Protein AF-A0A098L8C0-F1 (afdb_monomer_lite)

Structure (mmCIF, N/CA/C/O backbone):
data_AF-A0A098L8C0-F1
#
_entry.id   AF-A0A098L8C0-F1
#
loop_
_atom_site.group_PDB
_atom_site.id
_atom_site.type_symbol
_atom_site.label_atom_id
_atom_site.label_alt_id
_atom_site.label_comp_id
_atom_site.label_asym_id
_atom_site.label_entity_id
_atom_site.label_seq_id
_atom_site.pdbx_PDB_ins_code
_atom_site.Cartn_x
_atom_site.Cartn_y
_atom_site.Cartn_z
_atom_site.occupancy
_atom_site.B_iso_or_equiv
_atom_site.auth_seq_id
_atom_site.auth_comp_id
_atom_site.auth_asym_id
_atom_site.auth_atom_id
_atom_site.pdbx_PDB_model_num
ATOM 1 N N . MET A 1 1 ? 16.681 16.680 -11.462 1.00 63.28 1 MET A N 1
ATOM 2 C CA . MET A 1 1 ? 15.823 15.838 -10.599 1.00 63.28 1 MET A CA 1
ATOM 3 C C . MET A 1 1 ? 15.224 14.665 -11.373 1.00 63.28 1 MET A C 1
ATOM 5 O O . MET A 1 1 ? 15.484 13.550 -10.960 1.00 63.28 1 MET A O 1
ATOM 9 N N . ARG A 1 2 ? 14.574 14.874 -12.534 1.00 71.25 2 ARG A N 1
ATOM 10 C CA . ARG A 1 2 ? 14.013 13.805 -13.402 1.00 71.25 2 ARG A CA 1
ATOM 11 C C . ARG A 1 2 ? 14.910 12.590 -13.689 1.00 71.25 2 ARG A C 1
ATOM 13 O O . ARG A 1 2 ? 14.411 11.481 -13.771 1.00 71.25 2 ARG A O 1
ATOM 20 N N . VAL A 1 3 ? 16.228 12.776 -13.798 1.00 72.88 3 VAL A N 1
ATOM 21 C CA . VAL A 1 3 ? 17.184 11.673 -14.038 1.00 72.88 3 VAL A CA 1
ATOM 22 C C . VAL A 1 3 ? 17.205 10.615 -12.923 1.00 72.88 3 VAL A C 1
ATOM 24 O O . VAL A 1 3 ? 17.683 9.512 -13.147 1.00 72.88 3 VAL A O 1
ATOM 27 N N . TYR A 1 4 ? 16.713 10.952 -11.725 1.00 82.75 4 TYR A N 1
ATOM 28 C CA . TYR A 1 4 ? 16.687 10.061 -10.561 1.00 82.75 4 TYR A CA 1
ATOM 29 C C . TYR A 1 4 ? 15.335 9.370 -10.355 1.00 82.75 4 TYR A C 1
ATOM 31 O O . TYR A 1 4 ? 15.250 8.455 -9.542 1.00 82.75 4 TYR A O 1
ATOM 39 N N . GLU A 1 5 ? 14.291 9.795 -11.072 1.00 80.44 5 GLU A N 1
ATOM 40 C CA . GLU A 1 5 ? 12.949 9.207 -10.973 1.00 80.44 5 GLU A CA 1
ATOM 41 C C . GLU A 1 5 ? 12.940 7.806 -11.592 1.00 80.44 5 GLU A C 1
ATOM 43 O O . GLU A 1 5 ? 12.470 6.864 -10.967 1.00 80.44 5 GLU A O 1
ATOM 48 N N . THR A 1 6 ? 13.577 7.647 -12.755 1.00 78.81 6 THR A N 1
ATOM 49 C CA . THR A 1 6 ? 13.581 6.384 -13.507 1.00 78.81 6 THR A CA 1
ATOM 50 C C . THR A 1 6 ? 14.597 5.359 -13.008 1.00 78.81 6 THR A C 1
ATOM 52 O O . THR A 1 6 ? 14.598 4.212 -13.447 1.00 78.81 6 THR A O 1
ATOM 55 N N . ALA A 1 7 ? 15.480 5.746 -12.081 1.00 83.50 7 ALA A N 1
ATOM 56 C CA . ALA A 1 7 ? 16.527 4.868 -11.559 1.00 83.50 7 ALA A CA 1
ATOM 57 C C . ALA A 1 7 ? 15.970 3.646 -10.800 1.00 83.50 7 ALA A C 1
ATOM 59 O O . ALA A 1 7 ? 16.686 2.663 -10.627 1.00 83.50 7 ALA A O 1
ATOM 60 N N . HIS A 1 8 ? 14.707 3.703 -10.362 1.00 82.56 8 HIS A N 1
ATOM 61 C CA . HIS A 1 8 ? 14.029 2.630 -9.630 1.00 82.56 8 HIS A CA 1
ATOM 62 C C . HIS A 1 8 ? 12.739 2.161 -10.317 1.00 82.56 8 HIS A C 1
ATOM 64 O O . HIS A 1 8 ? 11.889 1.548 -9.668 1.00 82.56 8 HIS A O 1
ATOM 70 N N . ASP A 1 9 ? 12.589 2.421 -11.618 1.00 85.81 9 ASP A N 1
ATOM 71 C CA . ASP A 1 9 ? 11.440 1.934 -12.376 1.00 85.81 9 ASP A CA 1
ATOM 72 C C . ASP A 1 9 ? 11.548 0.418 -12.560 1.00 85.81 9 ASP A C 1
ATOM 74 O O . ASP A 1 9 ? 12.309 -0.097 -13.382 1.00 85.81 9 ASP A O 1
ATOM 78 N N . ILE A 1 10 ? 10.773 -0.314 -11.763 1.00 86.88 10 ILE A N 1
ATOM 79 C CA . ILE A 1 10 ? 10.611 -1.756 -11.912 1.00 86.88 10 ILE A CA 1
ATOM 80 C C . ILE A 1 10 ? 9.423 -1.991 -12.844 1.00 86.88 10 ILE A C 1
ATOM 82 O O . ILE A 1 10 ? 8.275 -1.729 -12.487 1.00 86.88 10 ILE A O 1
ATOM 86 N N . CYS A 1 11 ? 9.700 -2.512 -14.037 1.00 90.25 11 CYS A N 1
ATOM 87 C CA . CYS A 1 11 ? 8.683 -2.842 -15.032 1.00 90.25 11 CYS A CA 1
ATOM 88 C C . CYS A 1 11 ? 8.347 -4.335 -15.004 1.00 90.25 11 CYS A C 1
ATOM 90 O O . CYS A 1 11 ? 9.230 -5.187 -14.892 1.00 90.25 11 CYS A O 1
ATOM 92 N N . VAL A 1 12 ? 7.067 -4.660 -15.177 1.00 92.62 12 VAL A N 1
ATOM 93 C CA . VAL A 1 12 ? 6.632 -6.039 -15.426 1.00 92.62 12 VAL A CA 1
ATOM 94 C C . VAL A 1 12 ? 6.826 -6.377 -16.903 1.00 92.62 12 VAL A C 1
ATOM 96 O O . VAL A 1 12 ? 6.659 -5.523 -17.774 1.00 92.62 12 VAL A O 1
ATOM 99 N N . LEU A 1 13 ? 7.206 -7.625 -17.185 1.00 95.06 13 LEU A N 1
ATOM 100 C CA . LEU A 1 13 ? 7.430 -8.098 -18.548 1.00 95.06 13 LEU A CA 1
ATOM 101 C C . LEU A 1 13 ? 6.140 -8.030 -19.389 1.00 95.06 13 LEU A C 1
ATOM 103 O O . LEU A 1 13 ? 5.059 -8.351 -18.891 1.00 95.06 13 LEU A O 1
ATOM 107 N N . PRO A 1 14 ? 6.231 -7.667 -20.679 1.00 94.12 14 PRO A N 1
ATOM 108 C CA . PRO A 1 14 ? 5.100 -7.772 -21.592 1.00 94.12 14 PRO A CA 1
ATOM 109 C C . PRO A 1 14 ? 4.642 -9.226 -21.770 1.00 94.12 14 PRO A C 1
ATOM 111 O O . PRO A 1 14 ? 5.449 -10.153 -21.732 1.00 94.12 14 PRO A O 1
ATOM 114 N N . GLY A 1 15 ? 3.348 -9.426 -22.024 1.00 95.50 15 GLY A N 1
ATOM 115 C CA . GLY A 1 15 ? 2.793 -10.742 -22.366 1.00 95.50 15 GLY A CA 1
ATOM 116 C C . GLY A 1 15 ? 2.571 -11.691 -21.184 1.00 95.50 15 GLY A C 1
ATOM 117 O O . GLY A 1 15 ? 2.209 -12.844 -21.409 1.00 95.50 15 GLY A O 1
ATOM 118 N N . ILE A 1 16 ? 2.748 -11.225 -19.943 1.00 96.44 16 ILE A N 1
ATOM 119 C CA . ILE A 1 16 ? 2.417 -11.983 -18.730 1.00 96.44 16 ILE A CA 1
ATOM 120 C C . ILE A 1 16 ? 1.359 -11.261 -17.893 1.00 96.44 16 ILE A C 1
ATOM 122 O O . ILE A 1 16 ? 1.206 -10.042 -17.966 1.00 96.44 16 ILE A O 1
ATOM 126 N N . TYR A 1 17 ? 0.629 -12.018 -17.074 1.00 95.25 17 TYR A N 1
AT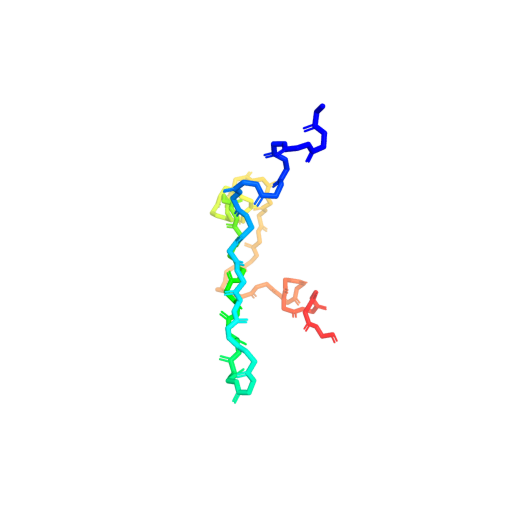OM 127 C CA . TYR A 1 17 ? -0.321 -11.443 -16.127 1.00 95.25 17 TYR A CA 1
ATOM 128 C C . TYR A 1 17 ? 0.413 -10.797 -14.948 1.00 95.25 17 TYR A C 1
ATOM 130 O O . TYR A 1 17 ? 1.249 -11.430 -14.304 1.00 95.25 17 TYR A O 1
ATOM 138 N N . MET A 1 18 ? 0.059 -9.548 -14.638 1.00 95.81 18 MET A N 1
ATOM 139 C CA . MET A 1 18 ? 0.482 -8.865 -13.418 1.00 95.81 18 MET A CA 1
ATOM 140 C C . MET A 1 18 ? -0.619 -8.967 -12.365 1.00 95.81 18 MET A C 1
ATOM 142 O O . MET A 1 18 ? -1.776 -8.658 -12.644 1.00 95.81 18 MET A O 1
ATOM 146 N N . VAL A 1 19 ? -0.247 -9.337 -11.139 1.00 94.31 19 VAL A N 1
ATOM 147 C CA . VAL A 1 19 ? -1.149 -9.316 -9.984 1.00 94.31 19 VAL A CA 1
ATOM 148 C C . VAL A 1 19 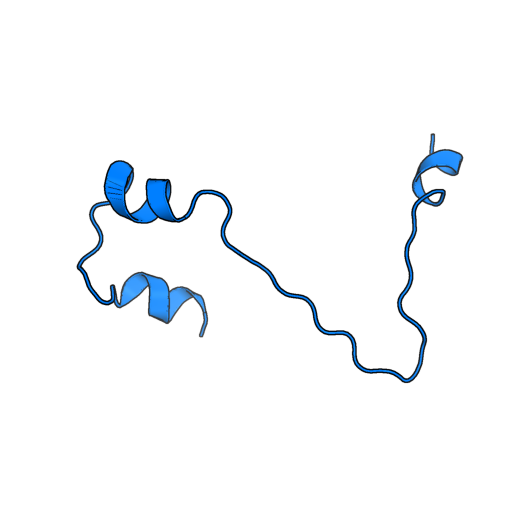? -0.629 -8.299 -8.980 1.00 94.31 19 VAL A C 1
ATOM 150 O O . VAL A 1 19 ? 0.493 -8.420 -8.492 1.00 94.31 19 VAL A O 1
ATOM 153 N N . ALA A 1 20 ? -1.454 -7.307 -8.655 1.00 93.81 20 ALA A N 1
ATOM 154 C CA . ALA A 1 20 ? -1.178 -6.348 -7.593 1.00 93.81 20 ALA A CA 1
ATOM 155 C C . ALA A 1 20 ? -2.076 -6.647 -6.388 1.00 93.81 20 ALA A C 1
ATOM 157 O O . ALA A 1 20 ? -3.291 -6.770 -6.531 1.00 93.81 20 ALA A O 1
ATOM 158 N N . ARG A 1 21 ? -1.478 -6.746 -5.194 1.00 94.81 21 ARG A N 1
ATOM 159 C CA . ARG A 1 21 ? -2.215 -6.845 -3.929 1.00 94.81 21 ARG A CA 1
ATOM 160 C C . ARG A 1 21 ? -2.159 -5.507 -3.209 1.00 94.81 21 ARG A C 1
ATOM 162 O O . ARG A 1 21 ? -1.074 -5.018 -2.906 1.00 94.81 21 ARG A O 1
ATOM 169 N N . ILE A 1 22 ? -3.329 -4.963 -2.905 1.00 93.00 22 ILE A N 1
ATOM 170 C CA . ILE A 1 22 ? -3.487 -3.742 -2.117 1.00 93.00 22 ILE A CA 1
ATOM 171 C C . ILE A 1 22 ? -4.046 -4.154 -0.758 1.00 93.00 22 ILE A C 1
ATOM 173 O O . ILE A 1 22 ? -5.036 -4.877 -0.699 1.00 93.00 22 ILE A O 1
ATOM 177 N N . ASP A 1 23 ? -3.393 -3.722 0.317 1.00 93.12 23 ASP A N 1
ATOM 178 C CA . ASP A 1 23 ? -3.791 -4.029 1.691 1.00 93.12 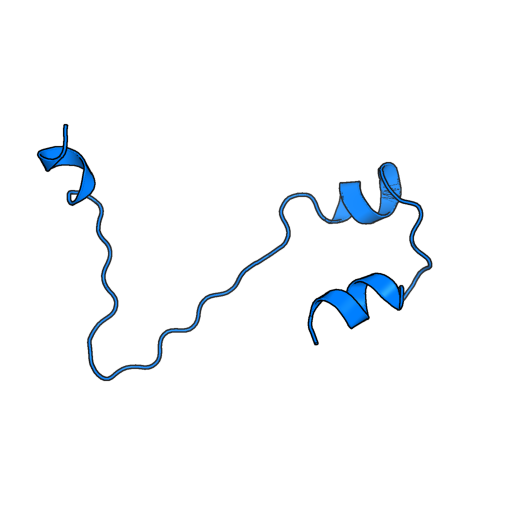23 ASP A CA 1
ATOM 179 C C . ASP A 1 23 ? -3.892 -2.744 2.522 1.00 93.12 23 ASP A C 1
ATOM 181 O O . ASP A 1 23 ? -3.100 -1.808 2.358 1.00 93.12 23 ASP A O 1
ATOM 185 N N . GLY A 1 24 ? -4.897 -2.681 3.396 1.00 90.88 24 GLY A N 1
ATOM 186 C CA . GLY A 1 24 ? -5.190 -1.501 4.202 1.00 90.88 24 GLY A CA 1
ATOM 187 C C . GLY A 1 24 ? -4.159 -1.299 5.312 1.00 90.88 24 GLY A C 1
ATOM 188 O O . GLY A 1 24 ? -4.179 -1.977 6.339 1.00 90.88 24 GLY A O 1
ATOM 189 N N . ARG A 1 25 ? -3.277 -0.305 5.175 1.00 95.12 25 ARG A N 1
ATOM 190 C CA . ARG A 1 25 ? -2.311 0.009 6.238 1.00 95.12 25 ARG A CA 1
ATOM 191 C C . ARG A 1 25 ? -3.028 0.487 7.505 1.00 95.12 25 ARG A C 1
ATOM 193 O O . ARG A 1 25 ? -3.715 1.503 7.494 1.00 95.12 25 ARG A O 1
ATOM 2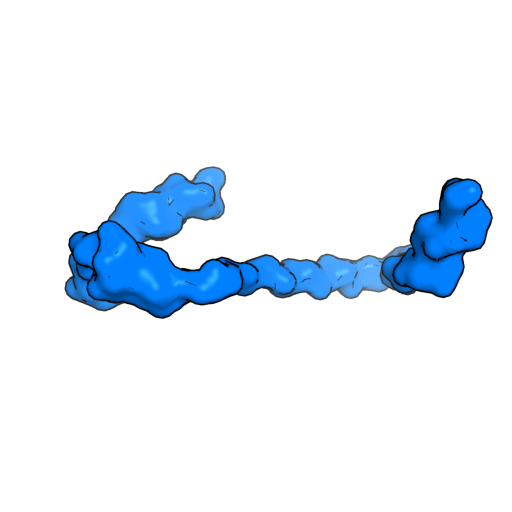00 N N . GLY A 1 26 ? -2.797 -0.202 8.623 1.00 93.88 26 GLY A N 1
ATOM 201 C CA . GLY A 1 26 ? -3.371 0.173 9.921 1.00 93.88 26 GLY A CA 1
ATOM 202 C C . GLY A 1 26 ? -4.864 -0.133 10.054 1.00 93.88 26 GLY A C 1
ATOM 203 O O . GLY A 1 26 ? -5.532 0.479 10.889 1.00 93.88 26 GLY A O 1
ATOM 204 N N . PHE A 1 27 ? -5.383 -1.076 9.259 1.00 91.81 27 PHE A N 1
ATOM 205 C CA . PHE A 1 27 ? -6.808 -1.407 9.233 1.00 91.81 27 PHE A CA 1
ATOM 206 C C . PHE A 1 27 ? -7.350 -1.823 10.608 1.00 91.81 27 PHE A C 1
ATOM 208 O O . PHE A 1 27 ? -8.432 -1.397 10.980 1.00 91.81 27 PHE A O 1
ATOM 215 N N . THR A 1 28 ? -6.560 -2.520 11.433 1.00 91.19 28 THR A N 1
ATOM 216 C CA . THR A 1 28 ? -6.945 -2.864 12.815 1.00 91.19 28 THR A CA 1
ATOM 217 C C . THR A 1 28 ? -7.301 -1.638 13.656 1.00 91.19 28 THR A C 1
ATOM 219 O O . THR A 1 28 ? -8.322 -1.637 14.338 1.00 91.19 28 THR A O 1
ATOM 222 N N . ARG A 1 29 ? -6.480 -0.581 13.596 1.00 93.25 29 ARG A N 1
ATOM 223 C CA . ARG A 1 29 ? -6.731 0.667 14.330 1.00 93.25 29 ARG A CA 1
ATOM 224 C C . ARG A 1 29 ? -7.991 1.341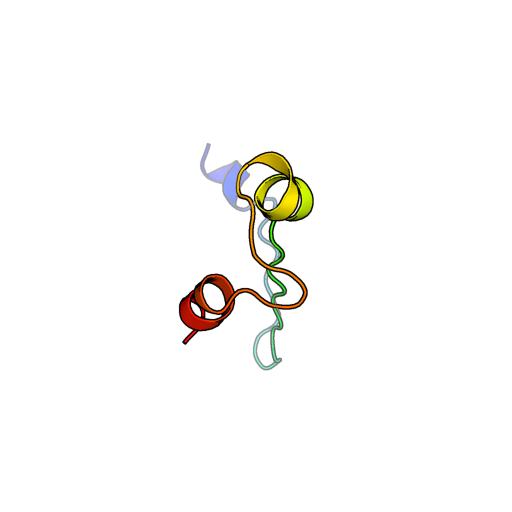 13.803 1.00 93.25 29 ARG A C 1
ATOM 226 O O . ARG A 1 29 ? -8.834 1.781 14.580 1.00 93.25 29 ARG A O 1
ATOM 233 N N . LEU A 1 30 ? -8.125 1.393 12.477 1.00 90.69 30 LEU A N 1
ATOM 234 C CA . LEU A 1 30 ? -9.298 1.958 11.820 1.00 90.69 30 LEU A CA 1
ATOM 235 C C . LEU A 1 30 ? -10.582 1.262 12.286 1.00 90.69 30 LEU A C 1
ATOM 237 O O . LEU A 1 30 ? -11.544 1.949 12.613 1.00 90.69 30 LEU A O 1
ATOM 241 N N . THR A 1 31 ? -10.584 -0.073 12.350 1.00 88.75 31 THR A N 1
ATOM 242 C CA . THR A 1 31 ? -11.803 -0.846 12.598 1.00 88.75 31 THR A CA 1
ATOM 243 C C . THR A 1 31 ? -12.130 -1.119 14.061 1.00 88.75 31 THR A C 1
ATOM 245 O O . THR A 1 31 ? -13.241 -1.560 14.341 1.00 88.75 31 THR A O 1
ATOM 248 N N . LYS A 1 32 ? -11.170 -0.951 14.977 1.00 86.12 32 LYS A N 1
ATOM 249 C CA . LYS A 1 32 ? -11.354 -1.265 16.406 1.00 86.12 32 LYS A CA 1
ATOM 250 C C . LYS A 1 32 ? -11.240 -0.057 17.327 1.00 86.12 32 LYS A C 1
ATOM 252 O O . LYS A 1 32 ? -11.824 -0.071 18.403 1.00 86.12 32 LYS A O 1
ATOM 257 N N . GLU A 1 33 ? -10.462 0.950 16.939 1.00 91.19 33 GLU A N 1
ATOM 258 C CA . GLU A 1 33 ? -10.146 2.090 17.808 1.00 91.19 33 GLU A CA 1
ATOM 259 C C . GLU A 1 33 ? -10.758 3.393 17.289 1.00 91.19 33 GLU A C 1
ATOM 261 O O . GLU A 1 33 ? -11.292 4.173 18.070 1.00 91.19 33 GLU A O 1
ATOM 266 N N . VAL A 1 34 ? -10.683 3.641 15.976 1.00 90.56 34 VAL A N 1
ATOM 267 C CA . VAL A 1 34 ? -11.194 4.881 15.362 1.00 90.56 34 VAL A CA 1
ATOM 268 C C . VAL A 1 34 ? -12.691 4.785 15.088 1.00 90.56 34 VAL A C 1
ATOM 270 O O . VAL A 1 34 ? -13.442 5.709 15.393 1.00 90.56 34 VAL A O 1
ATOM 273 N N . HIS A 1 35 ? -13.124 3.664 14.516 1.00 84.69 35 HIS A N 1
ATOM 274 C CA . HIS A 1 35 ? -14.526 3.357 14.275 1.00 84.69 35 HIS A CA 1
ATOM 275 C C . HIS A 1 35 ? -14.899 2.080 15.025 1.00 84.69 35 HIS A C 1
ATOM 277 O O . HIS A 1 35 ? -14.099 1.152 15.111 1.00 84.69 35 HIS A O 1
ATOM 283 N N . GLN A 1 36 ? -16.118 2.032 15.558 1.00 81.38 36 GLN A N 1
ATOM 284 C CA . GLN A 1 36 ? -16.678 0.847 16.208 1.00 81.38 36 GLN A CA 1
ATOM 285 C C . GLN A 1 36 ? -17.535 0.088 15.195 1.00 81.38 36 GLN A C 1
ATOM 287 O O . GLN A 1 36 ? -18.756 0.212 15.198 1.00 81.38 36 GLN A O 1
ATOM 292 N N . PHE A 1 37 ? -16.892 -0.622 14.270 1.00 85.50 37 PHE A N 1
ATOM 293 C CA . PHE A 1 37 ? -17.628 -1.448 13.312 1.00 85.50 37 PHE A CA 1
ATOM 294 C C . PHE A 1 37 ? -18.222 -2.685 13.988 1.00 85.50 37 PHE A C 1
ATOM 296 O O . PHE A 1 37 ? -17.627 -3.243 14.916 1.00 85.50 37 PHE A O 1
ATOM 303 N N . GLU A 1 38 ? -19.372 -3.135 13.490 1.00 87.12 38 GLU A N 1
ATOM 304 C CA . GLU A 1 38 ? -19.990 -4.376 13.935 1.00 87.12 38 GLU A CA 1
ATOM 305 C C . GLU A 1 38 ? -19.190 -5.586 13.432 1.00 87.12 38 GLU A C 1
ATOM 307 O O . GLU A 1 38 ? -18.835 -5.709 12.257 1.00 87.12 38 GLU A O 1
ATOM 312 N N . ALA A 1 39 ? -18.888 -6.500 14.354 1.00 83.94 39 ALA A N 1
ATOM 313 C CA . ALA A 1 39 ? -18.230 -7.765 14.056 1.00 83.94 39 ALA A CA 1
ATOM 314 C C . ALA A 1 39 ? -19.277 -8.880 13.843 1.00 83.94 39 ALA A C 1
ATOM 316 O O . ALA A 1 39 ? -20.324 -8.852 14.490 1.00 83.94 39 ALA A O 1
ATOM 317 N N . PRO A 1 40 ? -19.007 -9.907 13.011 1.00 82.06 40 PRO A N 1
ATOM 318 C CA . PRO A 1 40 ? -17.756 -10.158 12.287 1.00 82.06 40 PRO A CA 1
ATOM 319 C C . PRO A 1 40 ? -17.633 -9.416 10.946 1.00 82.06 40 PRO A C 1
ATOM 321 O O . PRO A 1 40 ? -16.522 -9.318 10.429 1.00 82.06 40 PRO A O 1
ATOM 324 N N . PHE A 1 41 ? -18.733 -8.893 10.396 1.00 78.88 41 PHE A N 1
ATOM 325 C CA . PHE A 1 41 ? -18.749 -8.207 9.104 1.00 78.88 41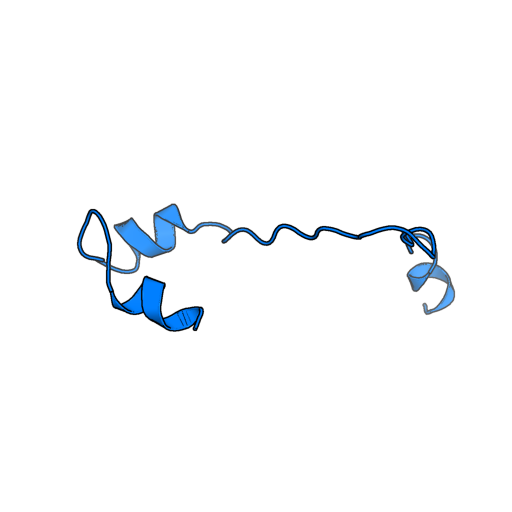 PHE A CA 1
ATOM 326 C C . PHE A 1 41 ? -19.648 -6.973 9.149 1.00 78.88 41 PHE A C 1
ATOM 328 O O . PHE A 1 41 ? -20.851 -7.081 9.371 1.00 78.88 41 PHE A O 1
ATOM 335 N N . GLU A 1 42 ? -19.071 -5.815 8.845 1.00 79.00 42 GLU A N 1
ATOM 336 C CA . GLU A 1 42 ? -19.813 -4.571 8.673 1.00 79.00 42 GLU A CA 1
ATOM 337 C C . GLU A 1 42 ? -20.185 -4.386 7.194 1.00 79.00 42 GLU A C 1
ATOM 339 O O . GLU A 1 42 ? -19.318 -4.278 6.320 1.00 79.00 42 GLU A O 1
ATOM 344 N N . CYS A 1 43 ? -21.484 -4.272 6.904 1.00 71.69 43 CYS A N 1
ATOM 345 C CA . CYS A 1 43 ? -22.002 -4.167 5.534 1.00 71.69 43 CYS A CA 1
ATOM 346 C C . CYS A 1 43 ? -21.494 -2.938 4.755 1.00 71.69 43 CYS A C 1
ATOM 348 O O . CYS A 1 43 ? -21.445 -2.959 3.524 1.00 71.69 43 CYS A O 1
ATOM 350 N N . LYS A 1 44 ? -21.095 -1.867 5.454 1.00 71.31 44 LYS A N 1
ATOM 351 C CA . LYS A 1 44 ? -20.585 -0.631 4.840 1.00 71.31 44 LYS A CA 1
ATOM 352 C C . LYS A 1 44 ? -19.174 -0.781 4.281 1.00 71.31 44 LYS A C 1
ATOM 354 O O . LYS A 1 44 ? -18.888 -0.180 3.253 1.00 71.31 44 LYS A O 1
ATOM 359 N N . ILE A 1 45 ? -18.318 -1.585 4.919 1.00 69.19 45 ILE A N 1
ATOM 360 C CA . ILE A 1 45 ? -16.999 -1.905 4.354 1.00 69.19 45 ILE A CA 1
ATOM 361 C C . ILE A 1 45 ? -17.177 -2.784 3.119 1.00 69.19 45 ILE A C 1
ATOM 363 O O . ILE A 1 45 ? -16.501 -2.568 2.122 1.00 69.19 45 ILE A O 1
ATOM 367 N N . GLN A 1 46 ? -18.135 -3.713 3.150 1.00 62.84 46 GLN A N 1
ATOM 368 C CA . GLN A 1 46 ? -18.394 -4.600 2.020 1.00 62.84 46 GLN A CA 1
ATOM 369 C C . GLN A 1 46 ? -18.872 -3.845 0.765 1.00 62.84 46 GLN A C 1
ATOM 371 O O . GLN A 1 46 ? -18.405 -4.151 -0.325 1.00 62.84 46 GLN A O 1
ATOM 376 N N . ARG A 1 47 ? -19.746 -2.835 0.912 1.00 60.09 47 ARG A N 1
ATOM 377 C CA . ARG A 1 47 ? -20.287 -2.038 -0.213 1.00 60.09 47 ARG A CA 1
ATOM 378 C C . ARG A 1 47 ? -19.327 -1.005 -0.810 1.00 60.09 47 ARG A C 1
ATOM 380 O O . ARG A 1 47 ? -19.683 -0.366 -1.791 1.00 60.09 47 ARG A O 1
ATOM 387 N N . LEU A 1 48 ? -18.149 -0.786 -0.223 1.00 59.19 48 LEU A N 1
ATOM 388 C CA . LEU A 1 48 ? -17.184 0.186 -0.754 1.00 59.19 48 LEU A CA 1
ATOM 389 C C . LEU A 1 48 ? -16.362 -0.369 -1.936 1.00 59.19 48 LEU A C 1
ATOM 391 O O . LEU A 1 48 ? -15.534 0.351 -2.489 1.00 59.19 48 LEU A O 1
ATOM 395 N N . TYR A 1 49 ? -16.558 -1.646 -2.278 1.00 55.22 49 TYR A N 1
ATOM 396 C CA . TYR A 1 49 ? -15.771 -2.390 -3.263 1.00 55.22 49 TYR A CA 1
ATOM 397 C C . TYR A 1 49 ? -16.622 -3.004 -4.394 1.00 55.22 49 TYR A C 1
ATOM 399 O O . TYR A 1 49 ? -16.080 -3.797 -5.164 1.00 55.22 49 TYR A O 1
ATOM 407 N N . ASP A 1 50 ? -17.909 -2.640 -4.488 1.00 44.19 50 ASP A N 1
ATOM 408 C CA . ASP A 1 50 ? -18.784 -2.913 -5.645 1.00 44.19 50 ASP A CA 1
ATOM 409 C C . ASP A 1 50 ? -18.743 -1.728 -6.629 1.00 44.19 50 ASP A C 1
ATOM 411 O O . ASP A 1 50 ? -18.706 -1.973 -7.857 1.00 44.19 50 ASP A O 1
#

Foldseek 3Di:
DVVVVCPPDDDDDPPDDDDDDDDDVPVVCVDVPVDPADPDDHVVVVVVVD

Secondary structure (DSSP, 8-state):
-GGGTGGG--PPPTTS--------TTHHHIIIIIS-PPSS--HHHHGGG-

Sequence (50 aa):
MRVYETAHDICVLPGIYMVARIDGRGFTRLTKEVHQFEAPFECKIQRLYD

InterPro domains:
  IPR024956 tRNAHis guanylyltransferase catalytic domain [PF04446] (1-48)
  IPR038469 tRNAHis guanylyltransferase Thg1 superfamily [G3DSA:3.30.70.3000] (1-50)

Organism: NCBI:txid153721

Radius of gyration: 18.4 Å; chains: 1; bounding box: 39×28×40 Å

pLDDT: mean 83.44, std 12.18, range [44.19, 96.44]